Protein AF-A0A1W9H221-F1 (afdb_monomer)

Foldseek 3Di:
DAEAEDQAQVVVLVCLVPDPAAYEYEDDQPRDPVRLVNNLVVFQVSQVVPPVGAYEYEAEHPPDDPVNVVVVVVVVVPDDDDHSYYHYDDPPD

Nearest PDB structures (foldseek):
  4aln-assembly1_D  TM=6.270E-01  e=5.194E-01  Staphylococcus aureus
  6arh-assembly1_C  TM=4.205E-01  e=9.267E-01  Homo sapiens
  8smc-assembly1_C  TM=4.268E-01  e=8.805E+00  Homo sapiens

Sequence (93 aa):
MTRIDARGPEALIAAARAAPGDVAVVIAADVPPLERALLIAAIAPLAIERAPARVNALDVAPGVAATEIDAALEFFATADCTTGQVLRLSGEG

Radius of gyration: 12.23 Å; Cα contacts (8 Å, |Δi|>4): 159; chains: 1; bounding box: 33×22×31 Å

Secondary structure (DSSP, 8-state):
-EEEEESSHHHHHHHHHHS-S-EEEEE-TTS-HHHHHHHHHHHHHHHHHTTTS-EEEEEEPTT--HHHHHHHHHHHHH-SS--S-EEEE----

Solvent-accessible surface area (backbone atoms only — not comparable to full-atom values): 5226 Å² total; per-residue (Å²): 104,42,79,41,83,42,83,39,49,70,64,39,52,56,49,60,73,69,47,74,68,31,34,39,35,39,36,52,54,85,50,53,74,68,47,45,54,48,42,61,64,46,36,46,61,49,20,62,72,44,57,92,32,37,25,34,34,37,44,38,37,71,84,55,52,71,68,57,53,52,52,53,51,50,50,60,57,72,48,92,83,77,51,39,46,74,48,74,47,66,69,82,129

Structure (mmCIF, N/CA/C/O backbone):
data_AF-A0A1W9H221-F1
#
_entry.id   AF-A0A1W9H221-F1
#
loop_
_atom_site.group_PDB
_atom_site.id
_atom_site.type_symbol
_atom_site.label_atom_id
_atom_site.label_alt_id
_atom_site.label_comp_id
_atom_site.label_asym_id
_atom_site.label_entity_id
_atom_site.label_seq_id
_atom_site.pdbx_PDB_ins_code
_atom_site.Cartn_x
_atom_site.Cartn_y
_atom_site.Cartn_z
_atom_site.occupancy
_atom_site.B_iso_or_equiv
_atom_site.auth_seq_id
_atom_site.auth_comp_id
_atom_site.auth_asym_id
_atom_site.auth_atom_id
_atom_site.pdbx_PDB_model_num
ATOM 1 N N . MET A 1 1 ? -1.406 -4.304 -10.617 1.00 91.56 1 MET A N 1
ATOM 2 C CA . MET A 1 1 ? -0.560 -3.862 -9.487 1.00 91.56 1 MET A CA 1
ATOM 3 C C . MET A 1 1 ? -0.714 -4.861 -8.350 1.00 91.56 1 MET A C 1
ATOM 5 O O . MET A 1 1 ? -1.832 -5.287 -8.096 1.00 91.56 1 MET A O 1
ATOM 9 N N . THR A 1 2 ? 0.375 -5.285 -7.716 1.00 96.50 2 THR A N 1
ATOM 10 C CA . THR A 1 2 ? 0.368 -6.259 -6.613 1.00 96.50 2 THR A CA 1
ATOM 11 C C . THR A 1 2 ? -0.023 -5.567 -5.309 1.00 96.50 2 THR A C 1
ATOM 13 O O . THR A 1 2 ? 0.619 -4.594 -4.918 1.00 96.50 2 THR A O 1
ATOM 16 N N . ARG A 1 3 ? -1.059 -6.060 -4.624 1.00 97.19 3 ARG A N 1
ATOM 17 C CA . ARG A 1 3 ? -1.460 -5.576 -3.295 1.00 97.19 3 ARG A CA 1
ATOM 18 C C . ARG A 1 3 ? -0.615 -6.242 -2.206 1.00 97.19 3 ARG A C 1
ATOM 20 O O . ARG A 1 3 ? -0.447 -7.458 -2.226 1.00 97.19 3 ARG A O 1
ATOM 27 N N . ILE A 1 4 ? -0.130 -5.458 -1.246 1.00 97.69 4 ILE A N 1
ATOM 28 C CA . ILE A 1 4 ? 0.568 -5.932 -0.043 1.00 97.69 4 ILE A CA 1
ATOM 29 C C . ILE A 1 4 ? -0.128 -5.350 1.186 1.00 97.69 4 ILE A C 1
ATOM 31 O O . ILE A 1 4 ? -0.090 -4.140 1.396 1.00 97.69 4 ILE A O 1
ATOM 35 N N . ASP A 1 5 ? -0.725 -6.195 2.022 1.00 96.56 5 ASP A N 1
ATOM 36 C CA . ASP A 1 5 ? -1.278 -5.770 3.311 1.00 96.56 5 ASP A CA 1
ATOM 37 C C . ASP A 1 5 ? -0.157 -5.734 4.361 1.00 96.56 5 ASP A C 1
ATOM 39 O O . ASP A 1 5 ? 0.371 -6.767 4.780 1.00 96.56 5 ASP A O 1
ATOM 43 N N . ALA A 1 6 ? 0.249 -4.531 4.765 1.00 91.69 6 ALA A N 1
ATOM 44 C CA . ALA A 1 6 ? 1.421 -4.342 5.605 1.00 91.69 6 ALA A CA 1
ATOM 45 C C . ALA A 1 6 ? 1.063 -4.248 7.092 1.00 91.69 6 ALA A C 1
ATOM 47 O O . ALA A 1 6 ? 0.183 -3.492 7.503 1.00 91.69 6 ALA A O 1
ATOM 48 N N . ARG A 1 7 ? 1.798 -5.005 7.912 1.00 87.62 7 ARG A N 1
ATOM 49 C CA . ARG A 1 7 ? 1.667 -5.024 9.380 1.00 87.62 7 ARG A CA 1
ATOM 50 C C . ARG A 1 7 ? 2.926 -4.554 10.112 1.00 87.62 7 ARG A C 1
ATOM 52 O O . ARG A 1 7 ? 2.885 -4.347 11.317 1.00 87.62 7 ARG A O 1
ATOM 59 N N . GLY A 1 8 ? 4.030 -4.372 9.389 1.00 91.69 8 GLY A N 1
ATOM 60 C CA . GLY A 1 8 ? 5.304 -3.902 9.924 1.00 91.69 8 GLY A CA 1
ATOM 61 C C . GLY A 1 8 ? 6.339 -3.670 8.815 1.00 91.69 8 GLY A C 1
ATOM 62 O O . GLY A 1 8 ? 6.204 -4.234 7.723 1.00 91.69 8 GLY A O 1
ATOM 63 N N . PRO A 1 9 ? 7.359 -2.832 9.067 1.00 91.94 9 PRO A N 1
ATOM 64 C CA . PRO A 1 9 ? 8.273 -2.343 8.034 1.00 91.94 9 PRO A CA 1
ATOM 65 C C . PRO A 1 9 ? 9.164 -3.433 7.428 1.00 91.94 9 PRO A C 1
ATOM 67 O O . PRO A 1 9 ? 9.351 -3.450 6.217 1.00 91.94 9 PRO A O 1
ATOM 70 N N . GLU A 1 10 ? 9.675 -4.375 8.224 1.00 93.94 10 GLU A N 1
ATOM 71 C CA . GLU A 1 10 ? 10.567 -5.433 7.720 1.00 93.94 10 GLU A CA 1
ATOM 72 C C . GLU A 1 10 ? 9.851 -6.366 6.731 1.00 93.94 10 GLU A C 1
ATOM 74 O O . GLU A 1 10 ? 10.325 -6.581 5.613 1.00 93.94 10 GLU A O 1
ATOM 79 N N . ALA A 1 11 ? 8.663 -6.851 7.107 1.00 93.38 11 ALA A N 1
ATOM 80 C CA . ALA A 1 11 ? 7.838 -7.695 6.248 1.00 93.38 11 ALA A CA 1
ATOM 81 C C . ALA A 1 11 ? 7.401 -6.959 4.972 1.00 93.38 11 ALA A C 1
ATOM 83 O O . ALA A 1 11 ? 7.432 -7.544 3.890 1.00 93.38 11 ALA A O 1
ATOM 84 N N . LEU A 1 12 ? 7.049 -5.669 5.080 1.00 95.94 12 LEU A N 1
ATOM 85 C CA . LEU A 1 12 ? 6.746 -4.830 3.920 1.00 95.94 12 LEU A CA 1
ATOM 86 C C . LEU A 1 12 ? 7.939 -4.759 2.958 1.00 95.94 12 LEU A C 1
ATOM 88 O O . LEU A 1 12 ? 7.769 -4.989 1.764 1.00 95.94 12 LEU A O 1
ATOM 92 N N . ILE A 1 13 ? 9.134 -4.440 3.459 1.00 96.81 13 ILE A N 1
ATOM 93 C CA . ILE A 1 13 ? 10.333 -4.277 2.628 1.00 96.81 13 ILE A CA 1
ATOM 94 C C . ILE A 1 13 ? 10.654 -5.582 1.895 1.00 96.81 13 ILE A C 1
ATOM 96 O O . ILE A 1 13 ? 10.878 -5.569 0.683 1.00 96.81 13 ILE A O 1
ATOM 100 N N . ALA A 1 14 ? 10.629 -6.713 2.604 1.00 96.50 14 ALA A N 1
ATOM 101 C CA . ALA A 1 14 ? 10.860 -8.023 2.005 1.00 96.50 14 ALA A CA 1
ATOM 102 C C . ALA A 1 14 ? 9.820 -8.348 0.917 1.00 96.50 14 ALA A C 1
ATOM 104 O O . ALA A 1 14 ? 10.187 -8.749 -0.190 1.00 96.50 14 ALA A O 1
ATOM 105 N N . ALA A 1 15 ? 8.533 -8.118 1.197 1.00 97.00 15 ALA A N 1
ATOM 106 C CA . ALA A 1 15 ? 7.452 -8.373 0.249 1.00 97.00 15 ALA A CA 1
ATOM 107 C C . ALA A 1 15 ? 7.526 -7.455 -0.981 1.00 97.00 15 ALA A C 1
ATOM 109 O O . ALA A 1 15 ? 7.371 -7.926 -2.105 1.00 97.00 15 ALA A O 1
ATOM 110 N N . ALA A 1 16 ? 7.816 -6.164 -0.795 1.00 96.06 16 ALA A N 1
ATOM 111 C CA . ALA A 1 16 ? 7.951 -5.212 -1.892 1.00 96.06 16 ALA A CA 1
ATOM 112 C C . ALA A 1 16 ? 9.107 -5.607 -2.823 1.00 96.06 16 ALA A C 1
ATOM 114 O O . ALA A 1 16 ? 8.931 -5.634 -4.038 1.00 96.06 16 ALA A O 1
ATOM 115 N N . ARG A 1 17 ? 10.266 -5.989 -2.273 1.00 95.06 17 ARG A N 1
ATOM 116 C CA . ARG A 1 17 ? 11.420 -6.464 -3.059 1.00 95.06 17 ARG A CA 1
ATOM 117 C C . ARG A 1 17 ? 11.120 -7.725 -3.865 1.00 95.06 17 ARG A C 1
ATOM 119 O O . ARG A 1 17 ? 11.582 -7.842 -4.994 1.00 95.06 17 ARG A O 1
ATOM 126 N N . ALA A 1 18 ? 10.351 -8.651 -3.296 1.00 96.19 18 ALA A N 1
ATOM 127 C CA . ALA A 1 18 ? 9.990 -9.905 -3.954 1.00 96.19 18 ALA A CA 1
ATOM 128 C C . ALA A 1 18 ? 8.833 -9.766 -4.961 1.00 96.19 18 ALA A C 1
ATOM 130 O O . ALA A 1 18 ? 8.647 -10.643 -5.805 1.00 96.19 18 ALA A O 1
ATOM 131 N N . ALA A 1 19 ? 8.033 -8.702 -4.869 1.00 96.69 19 ALA A N 1
ATOM 132 C CA . ALA A 1 19 ? 6.844 -8.546 -5.691 1.00 96.69 19 ALA A CA 1
ATOM 133 C C . ALA A 1 19 ? 7.194 -8.324 -7.175 1.00 96.69 19 ALA A C 1
ATOM 135 O O . ALA A 1 19 ? 8.053 -7.491 -7.491 1.00 96.69 19 ALA A O 1
ATOM 136 N N . PRO A 1 20 ? 6.489 -8.990 -8.105 1.00 93.75 20 PRO A N 1
ATOM 137 C CA . PRO A 1 20 ? 6.598 -8.681 -9.521 1.00 93.75 20 PRO A CA 1
ATOM 138 C C . PRO A 1 20 ? 5.857 -7.373 -9.843 1.00 93.75 20 PRO A C 1
ATOM 140 O O . PRO A 1 20 ? 4.720 -7.166 -9.412 1.00 93.75 20 PRO A O 1
ATOM 143 N N . GLY A 1 21 ? 6.493 -6.501 -10.630 1.00 95.50 21 GLY A N 1
ATOM 144 C CA . GLY A 1 21 ? 5.881 -5.277 -11.164 1.00 95.50 21 GLY A CA 1
ATOM 145 C C . GLY A 1 21 ? 5.477 -4.241 -10.106 1.00 95.50 21 GLY A C 1
ATOM 146 O O . GLY A 1 21 ? 6.070 -4.150 -9.033 1.00 95.50 21 GLY A O 1
ATOM 147 N N . ASP A 1 22 ? 4.474 -3.424 -10.419 1.00 97.44 22 ASP A N 1
ATOM 148 C CA . ASP A 1 22 ? 4.012 -2.339 -9.543 1.00 97.44 22 ASP A CA 1
ATOM 149 C C . ASP A 1 22 ? 3.380 -2.863 -8.245 1.00 97.44 22 ASP A C 1
ATOM 151 O O . ASP A 1 22 ? 2.698 -3.888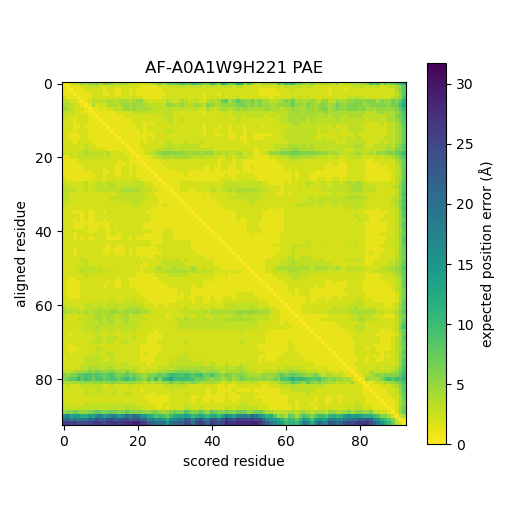 -8.257 1.00 97.44 22 ASP A O 1
ATOM 155 N N . VAL A 1 23 ? 3.542 -2.132 -7.138 1.00 97.75 23 VAL A N 1
ATOM 156 C CA . VAL A 1 23 ? 3.081 -2.515 -5.792 1.00 97.75 23 VAL A CA 1
ATOM 157 C C . VAL A 1 23 ? 2.241 -1.426 -5.139 1.00 97.75 23 VAL A C 1
ATOM 159 O O . VAL A 1 23 ? 2.679 -0.282 -5.033 1.00 97.75 23 VAL A O 1
ATOM 162 N N . ALA A 1 24 ? 1.076 -1.808 -4.622 1.00 97.94 24 ALA A N 1
ATOM 163 C CA . ALA A 1 24 ? 0.255 -0.994 -3.738 1.00 97.94 24 ALA A CA 1
ATOM 164 C C . ALA A 1 24 ? 0.275 -1.583 -2.324 1.00 97.94 24 ALA A C 1
ATOM 166 O O . ALA A 1 24 ? -0.087 -2.740 -2.112 1.00 97.94 24 ALA A O 1
ATOM 167 N N . VAL A 1 25 ? 0.691 -0.780 -1.355 1.00 98.31 25 VAL A N 1
ATOM 168 C CA . VAL A 1 25 ? 0.747 -1.154 0.058 1.00 98.31 25 VAL A CA 1
ATOM 169 C C . VAL A 1 25 ? -0.527 -0.693 0.749 1.00 98.31 25 VAL A C 1
ATOM 171 O O . VAL A 1 25 ? -0.880 0.473 0.650 1.00 98.31 25 VAL A O 1
ATOM 174 N N . VAL A 1 26 ? -1.206 -1.565 1.482 1.00 98.25 26 VAL A N 1
ATOM 175 C CA . VAL A 1 26 ? -2.363 -1.194 2.304 1.00 98.25 26 VAL A CA 1
ATOM 176 C C . VAL A 1 26 ? -1.944 -1.217 3.767 1.00 98.25 26 VAL A C 1
ATOM 178 O O . VAL A 1 26 ? -1.579 -2.265 4.301 1.00 98.25 26 VAL A O 1
ATOM 181 N N . ILE A 1 27 ? -1.981 -0.052 4.412 1.00 97.81 27 ILE A N 1
ATOM 182 C CA . ILE A 1 27 ? -1.693 0.117 5.836 1.00 97.81 27 ILE A CA 1
ATOM 183 C C . ILE A 1 27 ? -3.033 0.145 6.570 1.00 97.81 27 ILE A C 1
ATOM 185 O O . ILE A 1 27 ? -3.788 1.115 6.482 1.00 97.81 27 ILE A O 1
ATOM 189 N N . ALA A 1 28 ? -3.347 -0.955 7.251 1.00 94.56 28 ALA A N 1
ATOM 190 C CA . ALA A 1 28 ? -4.645 -1.151 7.884 1.00 94.56 28 ALA A CA 1
ATOM 191 C C . ALA A 1 28 ? -4.878 -0.209 9.081 1.00 94.56 28 ALA A C 1
ATOM 193 O O . ALA A 1 28 ? -3.944 0.243 9.748 1.00 94.56 28 ALA A O 1
ATOM 194 N N . ALA A 1 29 ? -6.153 0.061 9.372 1.00 94.25 29 ALA A N 1
ATOM 195 C CA . ALA A 1 29 ? -6.589 0.970 10.434 1.00 94.25 29 ALA A CA 1
ATOM 196 C C . ALA A 1 29 ? -6.069 0.588 11.835 1.00 94.25 29 ALA A C 1
ATOM 198 O O . ALA A 1 29 ? -5.801 1.460 12.657 1.00 94.25 29 ALA A O 1
ATOM 199 N N . ASP A 1 30 ? -5.900 -0.706 12.084 1.00 94.75 30 ASP A N 1
ATOM 200 C CA . ASP A 1 30 ? -5.483 -1.307 13.352 1.00 94.75 30 ASP A CA 1
ATOM 201 C C . ASP A 1 30 ? -3.956 -1.406 13.527 1.00 94.75 30 ASP A C 1
ATOM 203 O O . ASP A 1 30 ? -3.489 -1.890 14.558 1.00 94.75 30 ASP A O 1
ATOM 207 N N . VAL A 1 31 ? -3.158 -0.939 12.558 1.00 96.06 31 VAL A N 1
ATOM 208 C CA . VAL A 1 31 ? -1.700 -0.844 12.717 1.00 96.06 31 VAL A CA 1
ATOM 209 C C . VAL A 1 31 ? -1.367 0.211 13.783 1.00 96.06 31 VAL A C 1
ATOM 211 O O . VAL A 1 31 ? -1.838 1.352 13.660 1.00 96.06 31 VAL A O 1
ATOM 214 N N . PRO A 1 32 ? -0.546 -0.116 14.803 1.00 96.06 32 PRO A N 1
ATOM 215 C CA . PRO A 1 32 ? -0.233 0.836 15.858 1.00 96.06 32 PRO A CA 1
ATOM 216 C C . PRO A 1 32 ? 0.534 2.067 15.332 1.00 96.06 32 PRO A C 1
ATOM 218 O O . PRO A 1 32 ? 1.163 2.009 14.271 1.00 96.06 32 PRO A O 1
ATOM 221 N N . PRO A 1 33 ? 0.494 3.211 16.046 1.00 95.62 33 PRO A N 1
ATOM 222 C CA . PRO A 1 33 ? 0.968 4.488 15.505 1.00 95.62 33 PRO A CA 1
ATOM 223 C C . PRO A 1 33 ? 2.440 4.509 15.076 1.00 95.62 33 PRO A C 1
ATOM 225 O O . PRO A 1 33 ? 2.768 5.113 14.054 1.00 95.62 33 PRO A O 1
ATOM 228 N N . LEU A 1 34 ? 3.325 3.856 15.837 1.00 96.38 34 LEU A N 1
ATOM 229 C CA . LEU A 1 34 ? 4.753 3.804 15.520 1.00 96.38 34 LEU A CA 1
ATOM 230 C C . LEU A 1 34 ? 4.997 2.990 14.244 1.00 96.38 34 LEU A C 1
ATOM 232 O O . LEU A 1 34 ? 5.650 3.466 13.320 1.00 96.38 34 LEU A O 1
ATOM 236 N N . GLU A 1 35 ? 4.428 1.792 14.163 1.00 97.56 35 GLU A N 1
ATOM 237 C CA . GLU A 1 35 ? 4.517 0.912 13.002 1.00 97.56 35 GLU A CA 1
ATOM 238 C C . GLU A 1 35 ? 3.922 1.578 11.763 1.00 97.56 35 GLU A C 1
ATOM 240 O O . GLU A 1 35 ? 4.526 1.517 10.694 1.00 97.56 35 GLU A O 1
ATOM 245 N N . ARG A 1 36 ? 2.792 2.282 11.902 1.00 97.44 36 ARG A N 1
ATOM 246 C CA . ARG A 1 36 ? 2.193 3.071 10.819 1.00 97.44 36 ARG A CA 1
ATOM 247 C C . ARG A 1 36 ? 3.170 4.125 10.303 1.00 97.44 36 ARG A C 1
ATOM 249 O O . ARG A 1 36 ? 3.381 4.210 9.096 1.00 97.44 36 ARG A O 1
ATOM 256 N N . ALA A 1 37 ? 3.792 4.897 11.195 1.00 97.88 37 ALA A N 1
ATOM 257 C CA . ALA A 1 37 ? 4.766 5.915 10.805 1.00 97.88 37 ALA A CA 1
ATOM 258 C C . ALA A 1 37 ? 5.978 5.304 10.080 1.00 97.88 37 ALA A C 1
ATOM 260 O O . ALA A 1 37 ? 6.417 5.839 9.063 1.00 97.88 37 ALA A O 1
ATOM 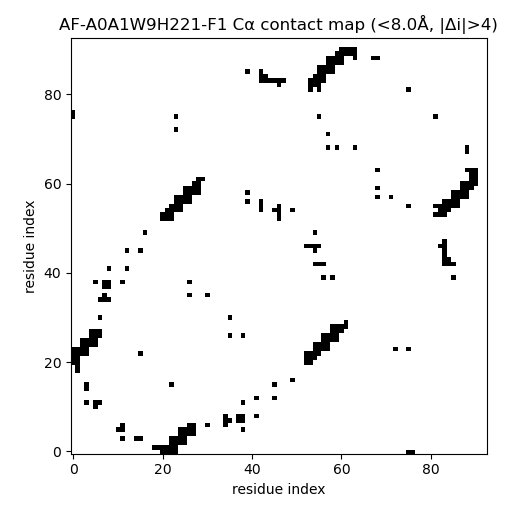261 N N . LEU A 1 38 ? 6.479 4.158 10.553 1.00 98.19 38 LEU A N 1
ATOM 262 C CA . LEU A 1 38 ? 7.584 3.433 9.915 1.00 98.19 38 LEU A CA 1
ATOM 263 C C . LEU A 1 38 ? 7.204 2.890 8.530 1.00 98.19 38 LEU A C 1
ATOM 265 O O . LEU A 1 38 ? 7.993 2.997 7.593 1.00 98.19 38 LEU A O 1
ATOM 269 N N . LEU A 1 39 ? 5.997 2.337 8.383 1.00 98.38 39 LEU A N 1
ATOM 270 C CA . LEU A 1 39 ? 5.471 1.857 7.103 1.00 98.38 39 LEU A CA 1
ATOM 271 C C . LEU A 1 39 ? 5.352 2.995 6.085 1.00 98.38 39 LEU A C 1
ATOM 273 O O . LEU A 1 39 ? 5.821 2.848 4.960 1.00 98.38 39 LEU A O 1
ATOM 277 N N . ILE A 1 40 ? 4.784 4.135 6.490 1.00 98.25 40 ILE A N 1
ATOM 278 C CA . ILE A 1 40 ? 4.671 5.343 5.658 1.00 98.25 40 ILE A CA 1
ATOM 279 C C . ILE A 1 40 ? 6.061 5.836 5.238 1.00 98.25 40 ILE A C 1
ATOM 281 O O . ILE A 1 40 ? 6.299 6.089 4.057 1.00 98.25 40 ILE A O 1
ATOM 285 N N . ALA A 1 41 ? 7.002 5.927 6.182 1.00 98.12 41 ALA A N 1
ATOM 286 C CA . ALA A 1 41 ? 8.363 6.387 5.914 1.00 98.12 41 ALA A CA 1
ATOM 287 C C . ALA A 1 41 ? 9.131 5.472 4.941 1.00 98.12 41 ALA A C 1
ATOM 289 O O . ALA A 1 41 ? 10.005 5.946 4.216 1.00 98.12 41 ALA A O 1
ATOM 290 N N . ALA A 1 42 ? 8.800 4.177 4.889 1.00 98.12 42 ALA A N 1
ATOM 291 C CA . ALA A 1 42 ? 9.442 3.216 3.994 1.00 98.12 42 ALA A CA 1
ATOM 292 C C . ALA A 1 42 ? 9.036 3.373 2.516 1.00 98.12 42 ALA A C 1
ATOM 294 O O . ALA A 1 42 ? 9.772 2.924 1.636 1.00 98.12 42 ALA A O 1
ATOM 295 N N . ILE A 1 43 ? 7.900 4.015 2.215 1.00 98.25 43 ILE A N 1
ATOM 296 C CA . ILE A 1 43 ? 7.347 4.069 0.851 1.00 98.25 43 ILE A CA 1
ATOM 297 C C . ILE A 1 43 ? 8.261 4.821 -0.119 1.00 98.25 43 ILE A C 1
ATOM 299 O O . ILE A 1 43 ? 8.539 4.316 -1.206 1.00 98.25 43 ILE A O 1
ATOM 303 N N . ALA A 1 44 ? 8.772 5.993 0.265 1.00 98.06 44 ALA A N 1
ATOM 304 C CA . ALA A 1 44 ? 9.617 6.794 -0.622 1.00 98.06 44 ALA A CA 1
ATOM 305 C C . ALA A 1 44 ? 10.958 6.103 -0.967 1.00 98.06 44 ALA A C 1
ATOM 307 O O . ALA A 1 44 ? 11.269 6.000 -2.156 1.00 98.06 44 ALA A O 1
ATOM 308 N N . PRO A 1 45 ? 11.729 5.554 -0.002 1.00 98.00 45 PRO A N 1
ATOM 309 C CA . PRO A 1 45 ? 12.910 4.747 -0.317 1.00 98.00 45 PRO A CA 1
ATOM 310 C C . PRO A 1 45 ? 12.602 3.534 -1.203 1.00 98.00 45 PRO A C 1
ATOM 312 O O . PRO A 1 45 ? 13.329 3.288 -2.162 1.00 98.00 45 PRO A O 1
ATOM 315 N N . LEU A 1 46 ? 11.511 2.805 -0.935 1.00 97.81 46 LEU A N 1
ATOM 316 C CA . LEU A 1 46 ? 11.116 1.645 -1.742 1.00 97.81 46 LEU A CA 1
ATOM 317 C C . LEU A 1 46 ? 10.745 2.029 -3.179 1.00 97.81 46 LEU A C 1
ATOM 319 O O . LEU A 1 46 ? 11.055 1.284 -4.105 1.00 97.81 46 LEU A O 1
ATOM 323 N N . ALA A 1 47 ? 10.108 3.182 -3.384 1.00 98.00 47 ALA A N 1
ATOM 324 C CA . ALA A 1 47 ? 9.789 3.683 -4.718 1.00 98.00 47 ALA A CA 1
ATOM 325 C C . ALA A 1 47 ? 11.048 4.007 -5.537 1.00 98.00 47 ALA A C 1
ATOM 327 O O . ALA A 1 47 ? 11.069 3.760 -6.740 1.00 98.00 47 ALA A O 1
ATOM 328 N N . ILE A 1 48 ? 12.101 4.519 -4.888 1.00 98.00 48 ILE A N 1
ATOM 329 C CA . ILE A 1 48 ? 13.409 4.738 -5.523 1.00 98.00 48 ILE A CA 1
ATOM 330 C C . ILE A 1 48 ? 14.075 3.394 -5.831 1.00 98.00 48 ILE A C 1
ATOM 332 O O . ILE A 1 48 ? 14.520 3.172 -6.952 1.00 98.00 48 ILE A O 1
ATOM 336 N N . GLU A 1 49 ? 14.125 2.494 -4.847 1.00 97.56 49 GLU A N 1
ATOM 337 C CA . GLU A 1 49 ? 14.788 1.192 -4.966 1.00 97.56 49 GLU A CA 1
ATOM 338 C C . GLU A 1 49 ? 14.184 0.326 -6.081 1.00 97.56 49 GLU A C 1
ATOM 340 O O . GLU A 1 49 ? 14.912 -0.361 -6.795 1.00 97.56 49 GLU A O 1
ATOM 345 N N . ARG A 1 50 ? 12.856 0.358 -6.242 1.00 96.12 50 ARG A N 1
ATOM 346 C CA . ARG A 1 50 ? 12.133 -0.508 -7.186 1.00 96.12 50 ARG A CA 1
ATOM 347 C C . ARG A 1 50 ? 11.975 0.075 -8.583 1.00 96.12 50 ARG A C 1
ATOM 349 O O . ARG A 1 50 ? 11.448 -0.623 -9.450 1.00 96.12 50 ARG A O 1
ATOM 356 N N . ALA A 1 51 ? 12.432 1.302 -8.827 1.00 95.56 51 ALA A N 1
ATOM 357 C CA . ALA A 1 51 ? 12.364 1.901 -10.154 1.00 95.56 51 ALA A CA 1
ATOM 358 C C . ALA A 1 51 ? 12.988 0.953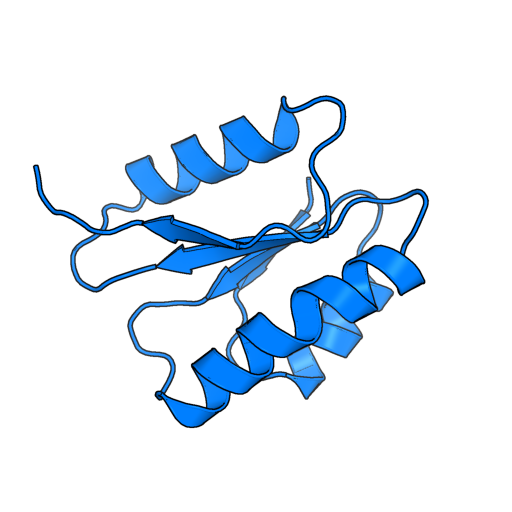 -11.212 1.00 95.56 51 ALA A C 1
ATOM 360 O O . ALA A 1 51 ? 14.069 0.407 -10.984 1.00 95.56 51 ALA A O 1
ATOM 361 N N . PRO A 1 52 ? 12.328 0.723 -12.365 1.00 94.81 52 PRO A N 1
ATOM 362 C CA . PRO A 1 52 ? 11.184 1.472 -12.895 1.00 94.81 52 PRO A CA 1
ATOM 363 C C . PRO A 1 52 ? 9.798 1.029 -12.385 1.00 94.81 52 PR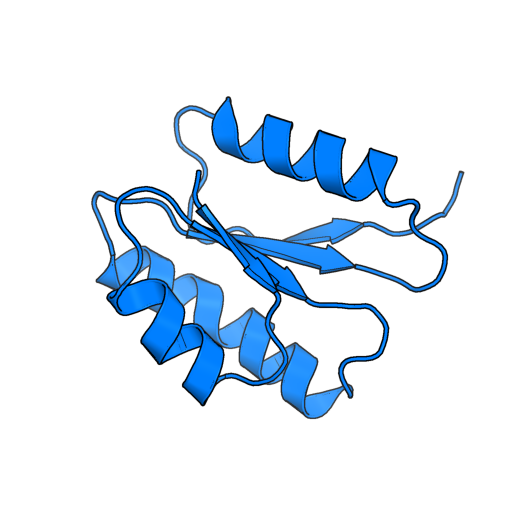O A C 1
ATOM 365 O O . PRO A 1 52 ? 8.809 1.663 -12.739 1.00 94.81 52 PRO A O 1
ATOM 368 N N . ALA A 1 53 ? 9.694 -0.029 -11.575 1.00 96.69 53 ALA A N 1
ATOM 369 C CA . ALA A 1 53 ? 8.418 -0.461 -11.006 1.00 96.69 53 ALA A CA 1
ATOM 370 C C . ALA A 1 53 ? 7.938 0.499 -9.906 1.00 96.69 53 ALA A C 1
ATOM 372 O O . ALA A 1 53 ? 8.719 1.001 -9.094 1.00 96.69 53 ALA A O 1
ATOM 373 N N . ARG A 1 54 ? 6.627 0.742 -9.858 1.00 97.44 54 ARG A N 1
ATOM 374 C CA . ARG A 1 54 ? 6.020 1.738 -8.967 1.00 97.44 54 ARG A CA 1
ATOM 375 C C . ARG A 1 54 ? 5.713 1.159 -7.593 1.00 97.44 54 ARG A C 1
ATOM 377 O O . ARG A 1 54 ? 5.388 -0.023 -7.460 1.00 97.44 54 ARG A O 1
ATOM 384 N N . VAL A 1 55 ? 5.777 2.006 -6.570 1.00 98.06 55 VAL A N 1
ATOM 385 C CA . VAL A 1 55 ? 5.369 1.673 -5.199 1.00 98.06 55 VAL A CA 1
ATOM 386 C C . VAL A 1 55 ? 4.533 2.815 -4.654 1.00 98.06 55 VAL A C 1
ATOM 388 O O . VAL A 1 55 ? 5.035 3.926 -4.548 1.00 98.06 55 VAL A O 1
ATOM 391 N N . ASN A 1 56 ? 3.284 2.554 -4.289 1.00 98.25 56 ASN A N 1
ATOM 392 C CA . ASN A 1 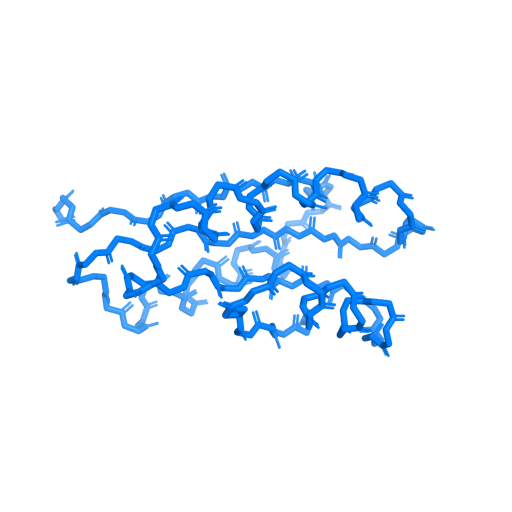56 ? 2.415 3.523 -3.617 1.00 98.25 56 ASN A CA 1
ATOM 393 C C . ASN A 1 56 ? 1.781 2.877 -2.384 1.00 98.25 56 ASN A C 1
ATOM 395 O O . ASN A 1 56 ? 1.813 1.654 -2.238 1.00 98.25 56 ASN A O 1
ATOM 399 N N . ALA A 1 57 ? 1.187 3.682 -1.509 1.00 98.44 57 ALA A N 1
ATOM 400 C CA . ALA A 1 57 ? 0.500 3.197 -0.323 1.00 98.44 57 ALA A CA 1
ATOM 401 C C . ALA A 1 57 ? -0.871 3.839 -0.114 1.00 98.44 57 ALA A C 1
ATOM 403 O O . ALA A 1 57 ? -1.095 4.997 -0.466 1.00 98.44 57 ALA A O 1
ATOM 404 N N . LEU A 1 58 ? -1.757 3.072 0.514 1.00 98.12 58 LEU A N 1
ATOM 405 C CA . LEU A 1 58 ? -3.012 3.507 1.101 1.00 98.12 58 LEU A CA 1
ATOM 406 C C . LEU A 1 58 ? -2.865 3.528 2.623 1.00 98.12 58 LEU A C 1
ATOM 408 O O . LEU A 1 58 ? -2.595 2.496 3.240 1.00 98.12 58 LEU A O 1
ATOM 412 N N . ASP A 1 59 ? -3.061 4.700 3.215 1.00 97.62 59 ASP A N 1
ATOM 413 C CA . ASP A 1 59 ? -3.143 4.903 4.660 1.00 97.62 59 ASP A CA 1
ATOM 414 C C . ASP A 1 59 ? -4.621 4.888 5.073 1.00 97.62 59 ASP A C 1
ATOM 416 O O . ASP A 1 59 ? -5.342 5.867 4.872 1.00 97.62 59 ASP A O 1
ATOM 420 N N . VAL A 1 60 ? -5.103 3.749 5.577 1.00 97.06 60 VAL A N 1
ATOM 421 C CA . VAL A 1 60 ? -6.537 3.523 5.803 1.00 97.06 60 VAL A CA 1
ATOM 422 C C . VAL A 1 60 ? -6.926 3.940 7.222 1.00 97.06 60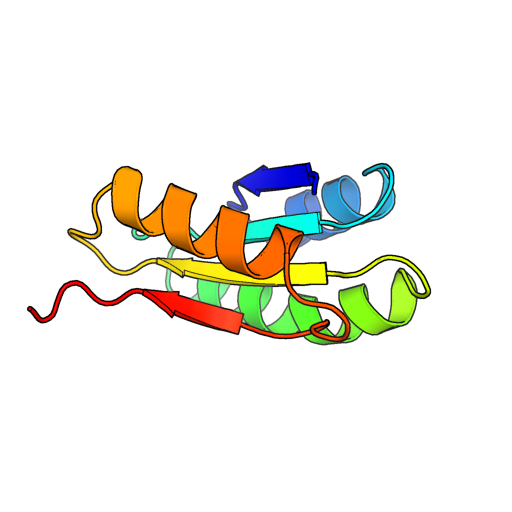 VAL A C 1
ATOM 424 O O . VAL A 1 60 ? -6.326 3.490 8.207 1.00 97.06 60 VAL A O 1
ATOM 427 N N . ALA A 1 61 ? -7.932 4.810 7.334 1.00 95.31 61 ALA A N 1
ATOM 428 C CA . ALA A 1 61 ? -8.546 5.186 8.603 1.00 95.31 61 ALA A CA 1
ATOM 429 C C . ALA A 1 61 ? -9.614 4.164 9.053 1.00 95.31 61 ALA A C 1
ATOM 431 O O . ALA A 1 61 ? -10.139 3.405 8.234 1.00 95.31 61 ALA A O 1
ATOM 432 N N . PRO A 1 62 ? -9.978 4.138 10.348 1.00 93.38 62 PRO A N 1
ATOM 433 C CA . PRO A 1 62 ? -11.106 3.340 10.820 1.00 93.38 62 PRO A CA 1
ATOM 434 C C . PRO A 1 62 ? -12.403 3.685 10.075 1.00 93.38 62 PRO A C 1
ATOM 436 O O . PRO A 1 62 ? -12.685 4.855 9.831 1.00 93.38 62 PRO A O 1
ATOM 439 N N . GLY A 1 63 ? -13.201 2.666 9.752 1.00 92.44 63 GLY A N 1
ATOM 440 C CA . GLY A 1 63 ? -14.520 2.835 9.130 1.00 92.44 63 GLY A CA 1
ATOM 441 C C . GLY A 1 63 ? -14.534 2.927 7.601 1.00 92.44 63 GLY A C 1
ATOM 442 O O . GLY A 1 63 ? -15.616 2.870 7.032 1.00 92.44 63 GLY A O 1
ATOM 443 N N . VAL A 1 64 ? -13.374 3.001 6.939 1.00 94.88 64 VAL A N 1
ATOM 444 C CA . VAL A 1 64 ? -13.282 2.962 5.468 1.00 94.88 64 VAL A CA 1
ATOM 445 C C . VAL A 1 64 ? -13.764 1.606 4.945 1.00 94.88 64 VAL A C 1
ATOM 447 O O . VAL A 1 64 ? -13.313 0.553 5.410 1.00 94.88 64 VAL A O 1
ATOM 450 N N . ALA A 1 65 ? -14.673 1.623 3.972 1.00 93.88 65 ALA A N 1
ATOM 451 C CA . ALA A 1 65 ? -15.227 0.420 3.372 1.00 93.88 65 ALA A CA 1
ATOM 452 C C . ALA A 1 65 ? -14.215 -0.273 2.446 1.00 93.88 65 ALA A C 1
ATOM 454 O O . ALA A 1 65 ? -13.397 0.363 1.782 1.00 93.88 65 ALA A O 1
ATOM 455 N N . ALA A 1 66 ? -14.314 -1.601 2.330 1.00 93.56 66 ALA A N 1
ATOM 456 C CA . ALA A 1 66 ? -13.464 -2.374 1.419 1.00 93.56 66 ALA A CA 1
ATOM 457 C C . ALA A 1 66 ? -13.572 -1.887 -0.039 1.00 93.56 66 ALA A C 1
ATOM 459 O O . ALA A 1 66 ? -12.567 -1.812 -0.737 1.00 93.56 66 ALA A O 1
ATOM 460 N N . THR A 1 67 ? -14.765 -1.461 -0.461 1.00 95.50 67 THR A N 1
ATOM 461 C CA . THR A 1 67 ? -15.011 -0.908 -1.800 1.00 95.50 67 THR A CA 1
ATOM 462 C C . THR A 1 67 ? -14.257 0.396 -2.063 1.00 95.50 67 THR A C 1
ATOM 464 O O . THR A 1 67 ? -13.868 0.650 -3.198 1.00 95.50 67 THR A O 1
ATOM 467 N N . GLU A 1 68 ? -14.025 1.220 -1.038 1.00 95.75 68 GLU A N 1
ATOM 468 C CA . GLU A 1 68 ? -13.225 2.446 -1.167 1.00 95.75 68 GLU A CA 1
ATOM 469 C C . GLU A 1 68 ? -11.735 2.120 -1.316 1.00 95.75 68 GLU A C 1
ATOM 471 O O . GLU A 1 68 ? -11.036 2.740 -2.116 1.00 95.75 68 GLU A O 1
ATOM 476 N N . ILE A 1 69 ? -11.256 1.101 -0.592 1.00 96.00 69 ILE A N 1
ATOM 477 C CA . ILE A 1 69 ? -9.890 0.585 -0.741 1.00 96.00 69 ILE A CA 1
ATOM 478 C C . ILE A 1 69 ? -9.696 0.050 -2.163 1.00 96.00 69 ILE A C 1
ATOM 480 O O . ILE A 1 69 ? -8.715 0.402 -2.813 1.00 96.00 69 ILE A O 1
ATOM 484 N N . ASP A 1 70 ? -10.636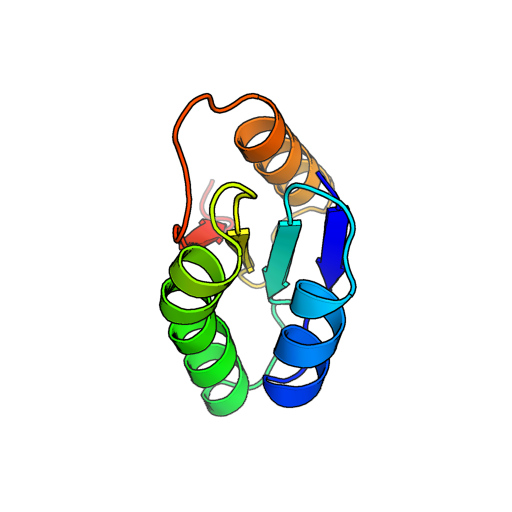 -0.752 -2.666 1.00 96.38 70 ASP A N 1
ATOM 485 C CA . ASP A 1 70 ? -10.567 -1.320 -4.014 1.00 96.38 70 ASP A CA 1
ATOM 486 C C . ASP A 1 70 ? -10.581 -0.227 -5.096 1.00 96.38 70 ASP A C 1
ATOM 488 O O . ASP A 1 70 ? -9.778 -0.275 -6.028 1.00 96.38 70 ASP A O 1
ATOM 492 N N . ALA A 1 71 ? -11.410 0.812 -4.937 1.00 96.69 71 ALA A N 1
ATOM 493 C CA . ALA A 1 71 ? -11.426 1.961 -5.843 1.00 96.69 71 ALA A CA 1
ATOM 494 C C . ALA A 1 71 ? -10.088 2.726 -5.847 1.00 96.69 71 ALA A C 1
ATOM 496 O O . ALA A 1 71 ? -9.595 3.125 -6.903 1.00 96.69 71 ALA A O 1
ATOM 497 N N . ALA A 1 72 ? -9.465 2.901 -4.681 1.00 96.81 72 ALA A N 1
ATOM 498 C CA . ALA A 1 72 ? -8.165 3.556 -4.571 1.00 96.81 72 ALA A CA 1
ATOM 499 C C . ALA A 1 72 ? -7.018 2.702 -5.153 1.00 96.81 72 ALA A C 1
ATOM 501 O O . ALA A 1 72 ? -6.070 3.237 -5.733 1.00 96.81 72 ALA A O 1
ATOM 502 N N . LEU A 1 73 ? -7.104 1.372 -5.043 1.00 96.88 73 LEU A N 1
ATOM 503 C CA . LEU A 1 73 ? -6.168 0.452 -5.696 1.00 96.88 73 LEU A CA 1
ATOM 504 C C . LEU A 1 73 ? -6.294 0.508 -7.225 1.00 96.88 73 LEU A C 1
ATOM 506 O O . LEU A 1 73 ? -5.272 0.534 -7.914 1.00 96.88 73 LEU A O 1
ATOM 510 N N . GLU A 1 74 ? -7.519 0.580 -7.749 1.00 97.06 74 GLU A N 1
ATOM 511 C CA . GLU A 1 74 ? -7.776 0.755 -9.183 1.00 97.06 74 GLU A CA 1
ATOM 512 C C . GLU A 1 74 ? -7.236 2.100 -9.692 1.00 97.06 74 GLU A C 1
ATOM 514 O O . GLU A 1 74 ? -6.592 2.166 -10.741 1.00 97.06 74 GLU A O 1
ATOM 519 N N . PHE A 1 75 ? -7.399 3.173 -8.913 1.00 95.75 75 PHE A N 1
ATOM 520 C CA . PHE A 1 75 ? -6.778 4.463 -9.215 1.00 95.75 75 PHE A CA 1
ATOM 521 C C . PHE A 1 75 ? -5.254 4.344 -9.382 1.00 95.75 75 PHE A C 1
ATOM 523 O O . PHE A 1 75 ? -4.701 4.820 -10.372 1.00 95.75 75 PHE A O 1
ATOM 530 N N . PHE A 1 76 ? -4.550 3.667 -8.469 1.00 96.38 76 PHE A N 1
ATOM 531 C CA . PHE A 1 76 ? -3.105 3.475 -8.632 1.00 96.38 76 PHE A CA 1
ATOM 532 C C . PHE A 1 76 ? -2.738 2.596 -9.830 1.00 96.38 76 PHE A C 1
ATOM 534 O O . PHE A 1 76 ? -1.716 2.846 -10.473 1.00 96.38 76 PHE A O 1
ATOM 541 N N . ALA A 1 77 ? -3.543 1.578 -10.137 1.00 95.25 77 ALA A N 1
ATOM 542 C CA . ALA A 1 77 ? -3.299 0.713 -11.284 1.00 95.25 77 ALA A CA 1
ATOM 543 C C . ALA A 1 77 ? -3.384 1.488 -12.609 1.00 95.25 77 ALA A C 1
ATOM 545 O O . ALA A 1 77 ? -2.548 1.268 -13.486 1.00 95.25 77 ALA A O 1
ATOM 546 N N . THR A 1 78 ? -4.351 2.402 -12.716 1.00 95.06 78 THR A N 1
ATOM 547 C CA . THR A 1 78 ? -4.633 3.205 -13.917 1.00 95.06 78 THR A CA 1
ATOM 548 C C . THR A 1 78 ? -3.800 4.484 -14.033 1.00 95.06 78 THR A C 1
ATOM 550 O O . THR A 1 78 ? -3.701 5.037 -15.123 1.00 95.06 78 THR A O 1
ATOM 553 N N . ALA A 1 79 ? -3.188 4.966 -12.947 1.00 93.31 79 ALA A N 1
ATOM 554 C CA . ALA A 1 79 ? -2.350 6.163 -12.978 1.00 93.31 79 ALA A CA 1
ATOM 555 C C . ALA A 1 79 ? -1.090 5.966 -13.846 1.00 93.31 79 ALA A C 1
ATOM 557 O O . ALA A 1 79 ? -0.435 4.933 -13.743 1.00 93.31 79 ALA A O 1
ATOM 558 N N . ASP A 1 80 ? -0.683 6.972 -14.625 1.00 85.81 80 ASP A N 1
ATOM 559 C CA . ASP A 1 80 ? 0.452 6.838 -15.558 1.00 85.81 80 ASP A CA 1
ATOM 560 C C . ASP A 1 80 ? 1.834 7.063 -14.915 1.00 85.81 80 ASP A C 1
ATOM 562 O O . ASP A 1 80 ? 2.820 6.444 -15.311 1.00 85.81 80 ASP A O 1
ATOM 566 N N . CYS A 1 81 ? 1.946 7.958 -13.927 1.00 87.75 81 CYS A N 1
ATOM 567 C CA . CYS A 1 81 ? 3.249 8.427 -13.422 1.00 87.75 81 CYS A CA 1
ATOM 568 C C . CYS A 1 81 ? 3.360 8.517 -11.891 1.00 87.75 81 CYS A C 1
ATOM 570 O O . CYS A 1 81 ? 4.324 9.065 -11.357 1.00 87.75 81 CYS A O 1
ATOM 572 N N . THR A 1 82 ? 2.389 7.972 -11.161 1.00 92.12 82 THR A N 1
ATOM 573 C CA . THR A 1 82 ? 2.343 8.069 -9.698 1.00 92.12 82 THR A CA 1
ATOM 574 C C . THR A 1 82 ? 3.187 6.974 -9.039 1.00 92.12 82 THR A C 1
ATOM 576 O O . THR A 1 82 ? 2.879 5.789 -9.169 1.00 92.12 82 THR A O 1
ATOM 579 N N . THR A 1 83 ? 4.237 7.358 -8.308 1.00 97.19 83 THR A N 1
ATOM 580 C CA . THR A 1 83 ? 5.050 6.470 -7.456 1.00 97.19 83 THR A CA 1
ATOM 581 C C . THR A 1 83 ? 5.502 7.210 -6.191 1.00 97.19 83 THR A C 1
ATOM 583 O O . THR A 1 83 ? 5.544 8.444 -6.159 1.00 97.19 83 THR A O 1
ATOM 586 N N . GLY A 1 84 ? 5.815 6.471 -5.131 1.00 97.44 84 GLY A N 1
ATOM 587 C CA . GLY A 1 84 ? 6.215 6.993 -3.824 1.00 97.44 84 GLY A CA 1
ATOM 588 C C . GLY A 1 84 ? 5.103 7.708 -3.055 1.00 97.44 84 GLY A C 1
ATOM 589 O O . GLY A 1 84 ? 5.393 8.339 -2.042 1.00 97.44 84 GLY A O 1
ATOM 590 N N . GLN A 1 85 ? 3.853 7.649 -3.523 1.00 97.62 85 GLN A N 1
ATOM 591 C CA . GLN A 1 85 ? 2.746 8.375 -2.906 1.00 97.62 85 GLN A CA 1
ATOM 592 C C . GLN A 1 85 ? 2.098 7.579 -1.780 1.00 97.62 85 GLN A C 1
ATOM 594 O O . GLN A 1 85 ? 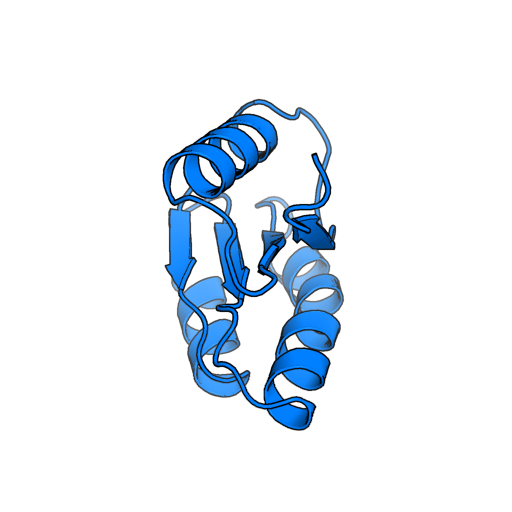1.994 6.353 -1.840 1.00 97.62 85 GLN A O 1
ATOM 599 N N . VAL A 1 86 ? 1.598 8.306 -0.785 1.00 98.00 86 VAL A N 1
ATOM 600 C CA . VAL A 1 86 ? 0.756 7.776 0.288 1.00 98.00 86 VAL A CA 1
ATOM 601 C C . VAL A 1 86 ? -0.586 8.495 0.217 1.00 98.00 86 VAL A C 1
ATOM 603 O O . VAL A 1 86 ? -0.672 9.683 0.519 1.00 98.00 86 VAL A O 1
ATOM 606 N N . LEU A 1 87 ? -1.625 7.785 -0.218 1.00 97.31 87 LEU A N 1
ATOM 607 C CA . LEU A 1 87 ? -2.991 8.294 -0.274 1.00 97.31 87 LEU A CA 1
ATOM 608 C C . LEU A 1 87 ? -3.717 7.900 1.010 1.00 97.31 87 LEU A C 1
ATOM 610 O O . LEU A 1 87 ? -3.827 6.718 1.333 1.00 97.31 87 LEU A O 1
ATOM 614 N N . ARG A 1 88 ? -4.221 8.887 1.745 1.00 96.69 88 ARG A N 1
ATOM 615 C CA . ARG A 1 88 ? -5.001 8.642 2.956 1.00 96.69 88 ARG A CA 1
ATOM 616 C C . ARG A 1 88 ? -6.477 8.498 2.616 1.00 96.69 88 ARG A C 1
ATOM 618 O O . ARG A 1 88 ? -7.039 9.376 1.969 1.00 96.69 88 ARG A O 1
ATOM 625 N N . LEU A 1 89 ? -7.091 7.422 3.099 1.00 95.75 89 LEU A N 1
ATOM 626 C CA . LEU A 1 89 ? -8.536 7.222 3.046 1.00 95.75 89 LEU A CA 1
ATOM 627 C C . LEU A 1 89 ? -9.111 7.518 4.429 1.00 95.75 89 LEU A C 1
ATOM 629 O O . LEU A 1 89 ? -8.751 6.864 5.409 1.00 95.75 89 LEU A O 1
ATOM 633 N N . SER A 1 90 ? -9.981 8.516 4.510 1.00 89.88 90 SER A N 1
ATOM 634 C CA . SER A 1 90 ? -10.706 8.899 5.720 1.00 89.88 90 SER A CA 1
ATOM 635 C C . SER A 1 90 ? -12.194 8.915 5.410 1.00 89.88 90 SER A C 1
ATOM 637 O O . SER A 1 90 ? -12.599 9.628 4.500 1.00 89.88 90 SER A O 1
ATOM 639 N N . GLY A 1 91 ? -12.989 8.149 6.162 1.00 69.88 91 GLY A N 1
ATOM 640 C CA . GLY A 1 91 ? -14.442 8.030 5.987 1.00 69.88 91 GLY A CA 1
ATOM 641 C C . GLY A 1 91 ? -15.230 9.257 6.456 1.00 69.88 91 GLY A C 1
ATOM 642 O O . GLY A 1 91 ? -16.193 9.122 7.206 1.00 69.88 91 GLY A O 1
ATOM 643 N N . GLU A 1 92 ? -14.803 10.456 6.066 1.00 60.12 92 GLU A N 1
ATOM 644 C CA . GLU A 1 92 ? -15.613 11.664 6.207 1.00 60.12 92 GLU A CA 1
ATOM 645 C C . GLU A 1 92 ? -16.397 11.893 4.906 1.00 60.12 92 GLU A C 1
ATOM 647 O O . GLU A 1 92 ? -15.929 12.608 4.023 1.00 60.12 92 GLU A O 1
ATOM 652 N N . GLY A 1 93 ? -17.596 11.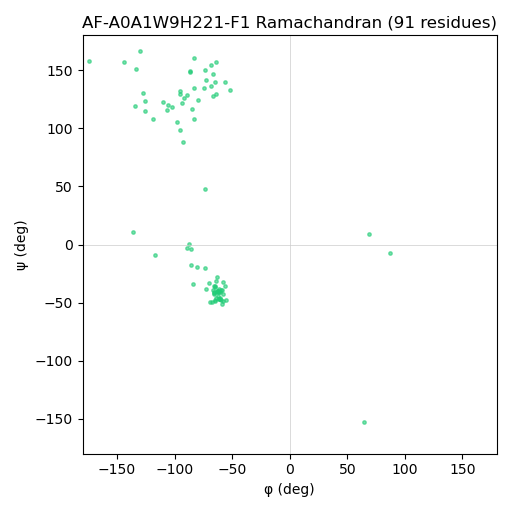299 4.815 1.00 48.03 93 GLY A N 1
ATOM 653 C CA . GLY A 1 93 ? -18.626 11.641 3.817 1.00 48.03 93 GLY A CA 1
ATOM 654 C C . GLY A 1 93 ? -18.865 10.608 2.731 1.00 48.03 93 GLY A C 1
ATOM 655 O O . GLY A 1 93 ? -18.163 10.680 1.703 1.00 48.03 93 GLY A O 1
#

Mean predicted aligned error: 2.84 Å

pLDDT: mean 94.69, std 7.09, range [48.03, 98.44]